Protein AF-A0A954T637-F1 (afdb_monomer_lite)

Secondary structure (DSSP, 8-state):
-HHHHHHHHHHHHHHH--SSSEEEEEE--TT-TT-----SPPPTTSSEEEEE--TTT--HHHHHHHTTTSEEEEEETTTTEEEE----

Foldseek 3Di:
DLPVLLVLLVVCCVPPVPDWQAEEEEEDDPVCPPPPSDPDADPPPDRYGYYHDDCVVDPLVRVCVVPVVHFYWYQYSNVRDIDGSDDD

pLDDT: mean 78.94, std 13.91, range [43.81, 92.88]

Sequence (88 aa):
FSRLKHAAFRELIDREVTSRPALVLVRADPADRHIEYVNNPPSLDAPVLTGHWLPEEFSAADLRQLFAARALYLFDAEQGVLRPLRAR

Structure (mmCIF, N/CA/C/O backbone):
data_AF-A0A954T637-F1
#
_entry.id   AF-A0A954T637-F1
#
loop_
_atom_site.group_PDB
_atom_site.id
_atom_site.type_symbol
_atom_site.label_atom_id
_atom_site.label_alt_id
_atom_site.label_comp_id
_atom_site.label_asym_id
_atom_site.label_entity_id
_atom_site.label_seq_id
_atom_site.pdbx_PDB_ins_code
_atom_site.Cartn_x
_atom_site.Cartn_y
_atom_site.Cartn_z
_atom_site.occupancy
_atom_site.B_iso_or_equiv
_atom_site.auth_seq_id
_atom_site.auth_comp_id
_atom_site.auth_asym_id
_atom_site.auth_atom_id
_atom_site.pdbx_PDB_model_num
ATOM 1 N N . PHE A 1 1 ? 15.848 14.012 0.209 1.00 49.12 1 PHE A N 1
ATOM 2 C CA . PHE A 1 1 ? 14.572 13.912 -0.532 1.00 49.12 1 PHE A CA 1
ATOM 3 C C . PHE A 1 1 ? 13.653 12.763 -0.086 1.00 49.12 1 PHE A C 1
ATOM 5 O O . PHE A 1 1 ? 12.465 12.843 -0.357 1.00 49.12 1 PHE A O 1
ATOM 12 N N . SER A 1 2 ? 14.129 11.761 0.672 1.00 58.72 2 SER A N 1
ATOM 13 C CA . SER A 1 2 ? 13.305 10.615 1.121 1.00 58.72 2 SER A CA 1
ATOM 14 C C . SER A 1 2 ? 12.265 10.930 2.230 1.00 58.72 2 SER A C 1
ATOM 16 O O . SER A 1 2 ? 11.137 10.451 2.170 1.00 58.72 2 SER A O 1
ATOM 18 N N . ARG A 1 3 ? 12.559 11.818 3.200 1.00 56.66 3 ARG A N 1
ATOM 19 C CA . ARG A 1 3 ? 11.656 12.081 4.355 1.00 56.66 3 ARG A CA 1
ATOM 20 C C . ARG A 1 3 ? 10.321 12.752 3.996 1.00 56.66 3 ARG A C 1
ATOM 22 O O . ARG A 1 3 ? 9.297 12.371 4.548 1.00 56.66 3 ARG A O 1
ATOM 29 N N . LEU A 1 4 ? 10.330 13.729 3.082 1.00 63.06 4 LEU A N 1
ATOM 30 C CA . LEU A 1 4 ? 9.109 14.411 2.615 1.00 63.06 4 LEU A CA 1
ATOM 31 C C . LEU A 1 4 ? 8.199 13.450 1.845 1.00 63.06 4 LEU A C 1
ATOM 33 O O . LEU A 1 4 ? 6.997 13.413 2.080 1.00 63.06 4 LEU A O 1
ATOM 37 N N . LYS A 1 5 ? 8.797 12.623 0.982 1.00 66.81 5 LYS A N 1
ATOM 38 C CA . LYS A 1 5 ? 8.094 11.579 0.237 1.00 66.81 5 LYS A CA 1
ATOM 39 C C . LYS A 1 5 ? 7.483 10.525 1.181 1.00 66.81 5 LYS A C 1
ATOM 41 O O . LYS A 1 5 ? 6.342 10.125 0.989 1.00 66.81 5 LYS A O 1
ATOM 46 N N . HIS A 1 6 ? 8.193 10.143 2.247 1.00 68.06 6 HIS A N 1
ATOM 47 C CA . HIS A 1 6 ? 7.679 9.221 3.267 1.00 68.06 6 HIS A CA 1
ATOM 48 C C . HIS A 1 6 ? 6.530 9.817 4.099 1.00 68.06 6 HIS A C 1
ATOM 50 O O . HIS A 1 6 ? 5.548 9.128 4.364 1.00 68.06 6 HIS A O 1
ATOM 56 N N . ALA A 1 7 ? 6.619 11.094 4.492 1.00 72.00 7 ALA A N 1
ATOM 57 C CA . ALA A 1 7 ? 5.532 11.780 5.194 1.00 72.00 7 ALA A CA 1
ATOM 58 C C . ALA A 1 7 ? 4.272 11.872 4.320 1.00 72.00 7 ALA A C 1
ATOM 60 O O . ALA A 1 7 ? 3.200 11.465 4.759 1.00 72.00 7 ALA A O 1
ATOM 61 N N . ALA A 1 8 ? 4.423 12.284 3.057 1.00 78.50 8 ALA A N 1
ATOM 62 C CA . ALA A 1 8 ? 3.323 12.338 2.097 1.00 78.50 8 ALA A CA 1
ATOM 63 C C . ALA A 1 8 ? 2.699 10.954 1.846 1.00 78.50 8 ALA A C 1
ATOM 65 O O . ALA A 1 8 ? 1.480 10.823 1.789 1.00 78.50 8 ALA A O 1
ATOM 66 N N . PHE A 1 9 ? 3.518 9.902 1.748 1.00 81.56 9 PHE A N 1
ATOM 67 C CA . PHE A 1 9 ? 3.030 8.528 1.619 1.00 81.56 9 PHE A CA 1
ATOM 68 C C . PHE A 1 9 ? 2.246 8.073 2.857 1.00 81.56 9 PHE A C 1
ATOM 70 O O . PHE A 1 9 ? 1.190 7.455 2.728 1.00 81.56 9 PHE A O 1
ATOM 77 N N . ARG A 1 10 ? 2.724 8.408 4.062 1.00 82.25 10 ARG A N 1
ATOM 78 C CA . ARG A 1 10 ? 2.023 8.082 5.308 1.00 82.25 10 ARG A CA 1
ATOM 79 C C . ARG A 1 10 ? 0.680 8.802 5.403 1.00 82.25 10 ARG A C 1
ATOM 81 O O . ARG A 1 10 ? -0.322 8.155 5.683 1.00 82.25 10 ARG A O 1
ATOM 88 N N . GLU A 1 11 ? 0.655 10.097 5.100 1.00 83.81 11 GLU A N 1
ATOM 89 C CA . GLU A 1 11 ? -0.579 10.887 5.034 1.00 83.81 11 GLU A CA 1
ATOM 90 C C . GLU A 1 11 ? -1.558 10.320 4.000 1.00 83.81 11 GLU A C 1
ATOM 92 O O . GLU A 1 11 ? -2.759 10.246 4.259 1.00 83.81 11 GLU A O 1
ATOM 97 N N . LEU A 1 12 ? -1.058 9.866 2.846 1.00 85.88 12 LEU A N 1
ATOM 98 C CA . LEU A 1 12 ? -1.879 9.227 1.821 1.00 85.88 12 LEU A CA 1
ATOM 99 C C . LEU A 1 12 ? -2.496 7.917 2.324 1.00 85.88 12 LEU A C 1
ATOM 101 O O . LEU A 1 12 ? -3.691 7.700 2.139 1.00 85.88 12 LEU A O 1
ATOM 105 N N . ILE A 1 13 ? -1.713 7.063 2.994 1.00 86.56 13 ILE A N 1
ATOM 106 C CA . ILE A 1 13 ? -2.221 5.833 3.617 1.00 86.56 13 ILE A CA 1
ATOM 107 C C . ILE A 1 13 ? -3.312 6.163 4.635 1.00 86.56 13 ILE A C 1
ATOM 109 O O . ILE A 1 13 ? -4.380 5.556 4.601 1.00 86.56 13 ILE A O 1
ATOM 113 N N . ASP A 1 14 ? -3.062 7.119 5.527 1.00 85.62 14 ASP A N 1
ATOM 114 C CA . ASP A 1 14 ? -4.001 7.449 6.598 1.00 85.62 14 ASP A CA 1
ATOM 115 C C . ASP A 1 14 ? -5.330 7.998 6.059 1.00 85.62 14 ASP A C 1
ATOM 117 O O . ASP A 1 14 ? -6.377 7.756 6.663 1.00 85.62 14 ASP A O 1
ATOM 121 N N . ARG A 1 15 ? -5.305 8.677 4.905 1.00 86.81 15 ARG A N 1
ATOM 122 C CA . ARG A 1 15 ? -6.496 9.228 4.244 1.00 86.81 15 ARG A CA 1
ATOM 123 C C . ARG A 1 15 ? -7.252 8.215 3.385 1.00 86.81 15 ARG A C 1
ATOM 125 O O . ARG A 1 15 ? -8.477 8.176 3.439 1.00 86.81 15 ARG A O 1
ATOM 132 N N . GLU A 1 16 ? -6.543 7.427 2.581 1.00 88.00 16 GLU A N 1
ATOM 133 C CA . GLU A 1 16 ? -7.142 6.623 1.504 1.00 88.00 16 GLU A CA 1
ATOM 134 C C . GLU A 1 16 ? -7.320 5.138 1.884 1.00 88.00 16 GLU A C 1
ATOM 136 O O . GLU A 1 16 ? -8.173 4.438 1.328 1.00 88.00 16 GLU A O 1
ATOM 141 N N . VAL A 1 17 ? -6.558 4.624 2.862 1.00 87.25 17 VAL A N 1
ATOM 142 C CA . VAL A 1 17 ? -6.697 3.241 3.359 1.00 87.25 17 VAL A CA 1
ATOM 143 C C . VAL A 1 17 ? -7.759 3.185 4.454 1.00 87.25 17 VAL A C 1
ATOM 145 O O . VAL A 1 17 ? -7.484 3.222 5.659 1.00 87.25 17 VAL A O 1
ATOM 148 N N . THR A 1 18 ? -9.004 3.068 4.005 1.00 85.81 18 THR A N 1
ATOM 149 C CA . THR A 1 18 ? -10.193 3.001 4.866 1.00 85.81 18 THR A CA 1
ATOM 150 C C . THR A 1 18 ? -10.498 1.591 5.373 1.00 85.81 18 THR A C 1
ATOM 152 O O . THR A 1 18 ? -11.055 1.439 6.457 1.00 85.81 18 THR A O 1
ATOM 155 N N . SER A 1 19 ? -10.115 0.547 4.629 1.00 88.12 19 SER A N 1
ATOM 156 C CA . SER A 1 19 ? -10.325 -0.853 5.025 1.00 88.12 19 SER A CA 1
ATOM 157 C C . SER A 1 19 ? -9.081 -1.409 5.705 1.00 88.12 19 SER A C 1
ATOM 159 O O . SER A 1 19 ? -8.013 -1.4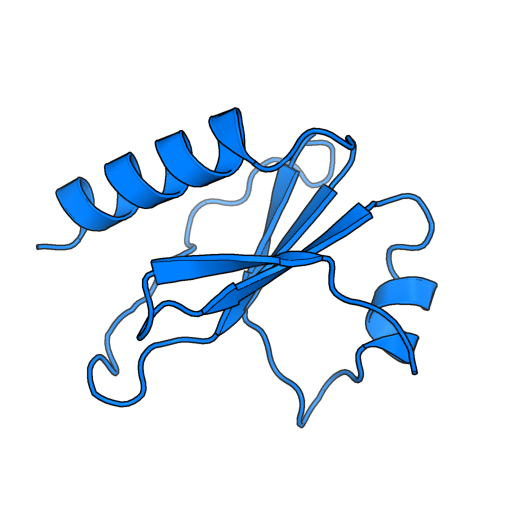29 5.099 1.00 88.12 19 SER A O 1
ATOM 161 N N . ARG A 1 20 ? -9.211 -1.867 6.955 1.00 85.12 20 ARG A N 1
ATOM 162 C CA . ARG A 1 20 ? -8.115 -2.425 7.762 1.00 85.12 20 ARG A CA 1
ATOM 163 C C . ARG A 1 20 ? -8.536 -3.790 8.341 1.00 85.12 20 ARG A C 1
ATOM 165 O O . ARG A 1 20 ? -9.705 -3.929 8.695 1.00 85.12 20 ARG A O 1
ATOM 172 N N . PRO A 1 21 ? -7.628 -4.774 8.469 1.00 90.75 21 PRO A N 1
ATOM 173 C CA . PRO A 1 21 ? -6.198 -4.687 8.179 1.00 90.75 21 PRO A CA 1
ATOM 174 C C . PRO A 1 21 ? -5.906 -4.624 6.668 1.00 90.75 21 PRO A C 1
ATOM 176 O O . PRO A 1 21 ? -6.668 -5.143 5.856 1.00 90.75 21 PRO A O 1
ATOM 179 N N . ALA A 1 22 ? -4.819 -3.956 6.283 1.00 90.31 22 ALA A N 1
ATOM 180 C CA . ALA A 1 22 ? -4.463 -3.716 4.884 1.00 90.31 22 ALA A CA 1
ATOM 181 C C . ALA A 1 22 ? -3.026 -4.133 4.562 1.00 90.31 22 ALA A C 1
ATOM 183 O O . ALA A 1 22 ? -2.166 -4.186 5.447 1.00 90.31 22 ALA A O 1
ATOM 184 N N . LEU A 1 23 ? -2.783 -4.400 3.282 1.00 90.31 23 LEU A N 1
ATOM 185 C CA . LEU A 1 23 ? -1.465 -4.505 2.671 1.00 90.31 23 LEU A CA 1
ATOM 186 C C . LEU A 1 23 ? -1.388 -3.506 1.509 1.00 90.31 23 LEU A C 1
ATOM 188 O O . LEU A 1 23 ? -2.188 -3.561 0.574 1.00 90.31 23 LEU A O 1
ATOM 192 N N . VAL A 1 24 ? -0.422 -2.595 1.581 1.00 90.31 24 VAL A N 1
ATOM 193 C CA . VAL A 1 24 ? -0.123 -1.602 0.547 1.00 90.31 24 VAL A CA 1
ATOM 194 C C . VAL A 1 24 ? 1.146 -2.031 -0.178 1.00 90.31 24 VAL A C 1
ATOM 196 O O . VAL A 1 24 ? 2.234 -2.046 0.396 1.00 90.31 24 VAL A O 1
ATOM 199 N N . LEU A 1 25 ? 1.003 -2.391 -1.446 1.00 90.12 25 LEU A N 1
ATOM 200 C CA . LEU A 1 25 ? 2.102 -2.788 -2.315 1.00 90.12 25 LEU A CA 1
ATOM 201 C C . LEU A 1 25 ? 2.594 -1.558 -3.067 1.00 90.12 25 LEU A C 1
ATOM 203 O O . LEU A 1 25 ? 1.793 -0.821 -3.633 1.00 90.12 25 LEU A O 1
ATOM 207 N N . VAL A 1 26 ? 3.896 -1.318 -3.064 1.00 87.56 26 VAL A N 1
ATOM 208 C CA . VAL A 1 26 ? 4.511 -0.135 -3.663 1.00 87.56 26 VAL A CA 1
ATOM 209 C C . VAL A 1 26 ? 5.175 -0.533 -4.971 1.00 87.56 26 VAL A C 1
ATOM 211 O O . VAL A 1 26 ? 6.114 -1.328 -4.982 1.00 87.56 26 VAL A O 1
ATOM 214 N N . ARG A 1 27 ? 4.699 0.034 -6.078 1.00 87.00 27 ARG A N 1
ATOM 215 C CA . ARG A 1 27 ? 5.413 0.032 -7.352 1.00 87.00 27 ARG A CA 1
ATOM 216 C C . ARG A 1 27 ? 6.414 1.180 -7.319 1.00 87.00 27 ARG A C 1
ATOM 218 O O . ARG A 1 27 ? 6.007 2.335 -7.219 1.00 87.00 27 ARG A O 1
ATOM 225 N N . ALA A 1 28 ? 7.699 0.846 -7.370 1.00 80.88 28 ALA A N 1
ATOM 226 C CA . ALA A 1 28 ? 8.768 1.833 -7.409 1.00 80.88 28 ALA A CA 1
ATOM 227 C C . ALA A 1 28 ? 8.724 2.648 -8.711 1.00 80.88 28 ALA A C 1
ATOM 229 O O . ALA A 1 28 ? 8.307 2.145 -9.755 1.00 80.88 28 ALA A O 1
ATOM 230 N N . ASP A 1 29 ? 9.179 3.894 -8.629 1.00 77.81 29 ASP A N 1
ATOM 231 C CA . ASP A 1 29 ? 9.414 4.735 -9.797 1.00 77.81 29 ASP A CA 1
ATOM 232 C C . ASP A 1 29 ? 10.669 4.214 -10.531 1.00 77.81 29 ASP A C 1
ATOM 234 O O . ASP A 1 29 ? 11.743 4.158 -9.924 1.00 77.81 29 ASP A O 1
ATOM 238 N N . PRO A 1 30 ? 10.576 3.814 -11.812 1.00 69.81 30 PRO A N 1
ATOM 239 C CA . PRO A 1 30 ? 11.720 3.300 -12.564 1.00 69.81 30 PRO A CA 1
ATOM 240 C C . PRO A 1 30 ? 12.844 4.334 -12.756 1.00 69.81 30 PRO A C 1
ATOM 242 O O . PRO A 1 30 ? 13.997 3.940 -12.961 1.00 69.81 30 PRO A O 1
ATOM 245 N N . ALA A 1 31 ? 12.540 5.636 -12.672 1.00 68.94 31 ALA A N 1
ATOM 246 C CA . ALA A 1 31 ? 13.525 6.716 -12.702 1.00 68.94 31 ALA A CA 1
ATOM 247 C C . ALA A 1 31 ? 14.228 6.917 -11.346 1.00 68.94 31 ALA A C 1
ATOM 249 O O . ALA A 1 31 ? 15.317 7.492 -11.294 1.00 68.94 31 ALA A O 1
ATOM 250 N N . ASP A 1 32 ? 13.651 6.401 -10.259 1.00 64.38 32 ASP A N 1
ATOM 251 C CA . ASP A 1 32 ? 14.174 6.495 -8.897 1.00 64.38 32 ASP A CA 1
ATOM 252 C C . ASP A 1 32 ? 14.535 5.080 -8.395 1.00 64.38 32 ASP A C 1
ATOM 254 O O . ASP A 1 32 ? 13.876 4.468 -7.553 1.00 64.38 32 ASP A O 1
ATOM 258 N N . ARG A 1 33 ? 15.643 4.543 -8.933 1.00 54.00 33 ARG A N 1
ATOM 259 C CA . ARG A 1 33 ? 16.222 3.228 -8.566 1.00 54.00 33 ARG A CA 1
ATOM 260 C C . ARG A 1 33 ? 16.599 3.091 -7.080 1.00 54.00 33 ARG A C 1
ATOM 262 O O . ARG A 1 33 ? 16.975 2.004 -6.656 1.00 54.00 33 ARG A O 1
ATOM 269 N N . HIS A 1 34 ? 16.537 4.178 -6.309 1.00 55.38 34 HIS A N 1
ATOM 270 C CA . HIS A 1 34 ? 16.946 4.257 -4.903 1.00 55.38 34 HIS A CA 1
ATOM 271 C C . HIS A 1 34 ? 15.773 4.357 -3.930 1.00 55.38 34 HIS A C 1
ATOM 273 O O . HIS A 1 34 ? 15.953 4.705 -2.760 1.00 55.38 34 HIS A O 1
ATOM 279 N N . ILE A 1 35 ? 14.560 4.064 -4.385 1.00 51.66 35 ILE A N 1
ATOM 280 C CA . ILE A 1 35 ? 13.409 4.073 -3.500 1.00 51.66 35 ILE A CA 1
ATOM 281 C C . ILE A 1 35 ? 13.353 2.765 -2.699 1.00 51.66 35 ILE A C 1
ATOM 283 O O . ILE A 1 35 ? 12.606 1.831 -2.977 1.00 51.66 35 ILE A O 1
ATOM 287 N N 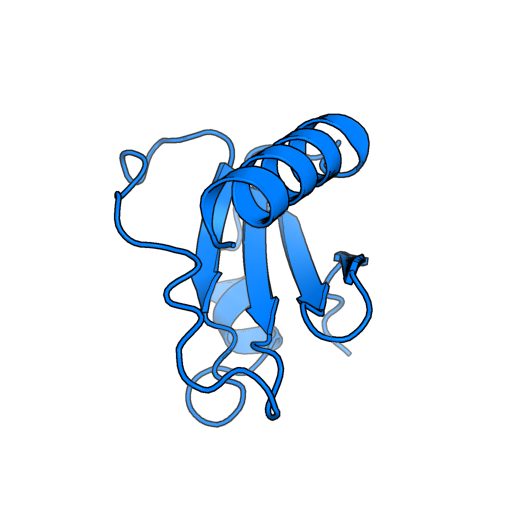. GLU A 1 36 ? 14.139 2.743 -1.630 1.00 54.81 36 GLU A N 1
ATOM 288 C CA . GLU A 1 36 ? 13.870 1.950 -0.435 1.00 54.81 36 GLU A CA 1
ATOM 289 C C . GLU A 1 36 ? 12.673 2.589 0.298 1.00 54.81 36 GLU A C 1
ATOM 291 O O . GLU A 1 36 ? 12.837 3.236 1.332 1.00 54.81 36 GLU A O 1
ATOM 296 N N . TYR A 1 37 ? 11.446 2.505 -0.239 1.00 51.44 37 TYR A N 1
ATOM 297 C CA . TYR A 1 37 ? 10.283 3.066 0.478 1.00 51.44 37 TYR A CA 1
ATOM 298 C C . TYR A 1 37 ? 9.916 2.283 1.739 1.00 51.44 37 TYR A C 1
ATOM 300 O O . TYR A 1 37 ? 9.041 2.722 2.485 1.00 51.44 37 TYR A O 1
ATOM 308 N N . VAL A 1 38 ? 10.560 1.149 2.012 1.00 50.41 38 VAL A N 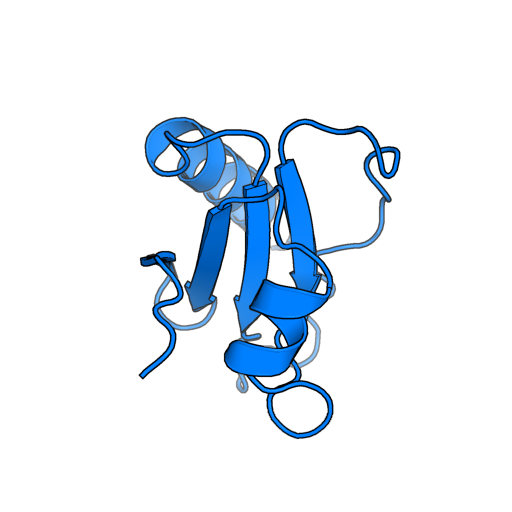1
ATOM 309 C CA . VAL A 1 38 ? 10.227 0.319 3.164 1.00 50.41 38 VAL A CA 1
ATOM 310 C C . VAL A 1 38 ? 11.485 -0.353 3.706 1.00 50.41 38 VAL A C 1
ATOM 312 O O . VAL A 1 38 ? 11.904 -1.389 3.214 1.00 50.41 38 VAL A O 1
ATOM 315 N N . ASN A 1 39 ? 12.057 0.216 4.765 1.00 50.62 39 ASN A N 1
ATOM 316 C CA . ASN A 1 39 ? 12.844 -0.540 5.739 1.00 50.62 39 ASN A CA 1
ATOM 317 C C . ASN A 1 39 ? 12.600 0.029 7.139 1.00 50.62 39 ASN A C 1
ATOM 319 O O . ASN A 1 39 ? 13.413 0.725 7.738 1.00 50.62 39 ASN A O 1
ATOM 323 N N . ASN A 1 40 ? 11.412 -0.264 7.649 1.00 43.81 40 ASN A N 1
ATOM 324 C CA . ASN A 1 40 ? 11.276 -0.746 9.013 1.00 43.81 40 ASN A CA 1
ATOM 325 C C . ASN A 1 40 ? 10.009 -1.596 9.042 1.00 43.81 40 ASN A C 1
ATOM 327 O O . ASN A 1 40 ? 8.963 -1.103 8.611 1.00 43.81 40 ASN A O 1
ATOM 331 N N . PRO A 1 41 ? 10.079 -2.857 9.491 1.00 47.88 41 PRO A N 1
ATOM 332 C CA . PRO A 1 41 ? 8.899 -3.686 9.583 1.00 47.88 41 PRO A CA 1
ATOM 333 C C . PRO A 1 41 ? 7.953 -3.019 10.591 1.00 47.88 41 PRO A C 1
ATOM 335 O O . PRO A 1 41 ? 8.310 -2.885 11.765 1.00 47.88 41 PRO A O 1
ATOM 338 N N . PRO A 1 42 ? 6.730 -2.614 10.210 1.00 54.28 42 PRO A N 1
ATOM 339 C CA . PRO A 1 42 ? 5.654 -2.786 11.168 1.00 54.28 42 PRO A CA 1
ATOM 340 C C . PRO A 1 42 ? 5.717 -4.238 11.671 1.00 54.28 42 PRO A C 1
ATOM 342 O O . PRO A 1 42 ? 6.053 -5.135 10.892 1.00 54.28 42 PRO A O 1
ATOM 345 N N . SER A 1 43 ? 5.403 -4.502 12.945 1.00 61.69 43 SER A N 1
ATOM 346 C CA . SER A 1 43 ? 5.126 -5.888 13.342 1.00 61.69 43 SER A CA 1
ATOM 347 C C . SER A 1 43 ? 4.152 -6.491 12.320 1.00 61.69 43 SER A C 1
ATOM 349 O O . SER A 1 43 ? 3.302 -5.773 11.784 1.00 61.69 43 SER A O 1
ATOM 351 N N . LEU A 1 44 ? 4.270 -7.783 12.002 1.00 64.31 44 LEU A N 1
ATOM 352 C CA . LEU A 1 44 ? 3.370 -8.437 11.033 1.00 64.31 44 LEU A CA 1
ATOM 353 C C . LEU A 1 44 ? 1.877 -8.281 11.410 1.00 64.31 44 LEU A C 1
ATOM 355 O O . LEU A 1 44 ? 0.994 -8.437 10.565 1.00 64.31 44 LEU A O 1
ATOM 359 N N . ASP A 1 45 ? 1.613 -7.884 12.655 1.00 66.06 45 ASP A N 1
ATOM 360 C CA . ASP A 1 45 ? 0.304 -7.595 13.233 1.00 66.06 45 ASP A CA 1
ATOM 361 C C . ASP A 1 45 ? -0.177 -6.152 13.023 1.00 66.06 45 ASP A C 1
ATOM 363 O O . ASP A 1 45 ? -1.271 -5.791 13.459 1.00 66.06 45 ASP A O 1
ATOM 367 N N . ALA A 1 46 ? 0.600 -5.288 12.365 1.00 79.19 46 ALA A N 1
ATOM 368 C CA . ALA A 1 46 ? 0.192 -3.903 12.200 1.00 79.19 46 ALA A CA 1
ATOM 369 C C . ALA A 1 46 ? -1.074 -3.779 11.332 1.00 79.19 46 ALA A C 1
ATOM 371 O O . ALA A 1 46 ? -1.266 -4.544 10.369 1.00 79.19 46 ALA A O 1
ATOM 372 N N . PRO A 1 47 ? -1.915 -2.759 11.603 1.00 84.62 47 PRO A N 1
ATOM 373 C CA . PRO A 1 47 ? -3.136 -2.516 10.838 1.00 84.62 47 PRO A CA 1
ATOM 374 C C . PRO A 1 47 ? -2.884 -2.276 9.347 1.00 84.62 47 PRO A C 1
ATOM 376 O O . PRO A 1 47 ? -3.740 -2.591 8.527 1.00 84.62 47 PRO A O 1
ATOM 379 N N . VAL A 1 48 ? -1.713 -1.746 8.987 1.00 86.94 48 VAL A N 1
ATOM 380 C CA . VAL A 1 48 ? -1.288 -1.552 7.598 1.00 86.94 48 VAL A CA 1
ATOM 381 C C . VAL A 1 48 ? 0.132 -2.079 7.450 1.00 86.94 48 VAL A C 1
ATOM 383 O O . VAL A 1 48 ? 1.047 -1.599 8.117 1.00 86.94 48 VAL A O 1
ATOM 386 N N . LEU A 1 49 ? 0.298 -3.066 6.574 1.00 87.19 49 LEU A N 1
ATOM 387 C CA . LEU A 1 49 ? 1.602 -3.534 6.117 1.00 87.19 49 LEU A CA 1
ATOM 388 C C . LEU A 1 49 ? 1.947 -2.851 4.797 1.00 87.19 49 LEU A C 1
ATOM 390 O O . LEU A 1 49 ? 1.062 -2.574 3.987 1.00 87.19 49 LEU A O 1
ATOM 394 N N . THR A 1 50 ? 3.232 -2.615 4.571 1.00 85.25 50 THR A N 1
ATOM 395 C CA . THR A 1 50 ? 3.758 -2.086 3.311 1.00 85.25 50 THR A CA 1
ATOM 396 C C . THR A 1 50 ? 4.768 -3.067 2.737 1.00 85.25 50 THR A C 1
ATOM 398 O O . THR A 1 50 ? 5.588 -3.599 3.482 1.00 85.25 50 THR A O 1
ATOM 401 N N . GLY A 1 51 ? 4.727 -3.300 1.430 1.00 84.31 51 GLY A N 1
ATOM 402 C CA . GLY A 1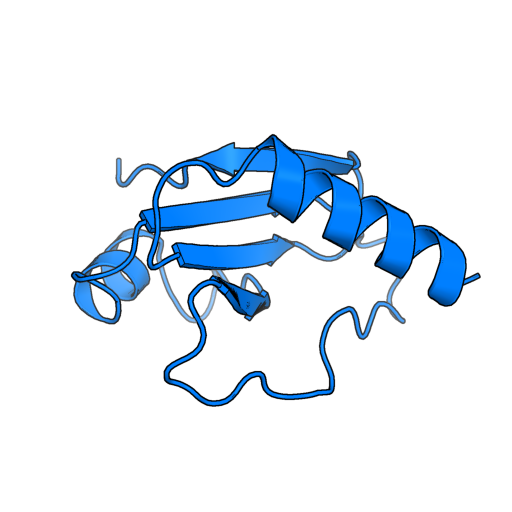 51 ? 5.651 -4.201 0.739 1.00 84.31 51 GLY A CA 1
ATOM 403 C C . GLY A 1 51 ? 5.927 -3.741 -0.686 1.00 84.31 51 GLY A C 1
ATOM 404 O O . GLY A 1 51 ? 5.265 -2.833 -1.184 1.00 84.31 51 GLY A O 1
ATOM 405 N N . HIS A 1 52 ? 6.906 -4.348 -1.350 1.00 85.44 52 HIS A N 1
ATOM 406 C CA . HIS A 1 52 ? 7.211 -4.047 -2.750 1.00 85.44 52 HIS A CA 1
ATOM 407 C C . HIS A 1 52 ? 6.270 -4.814 -3.685 1.00 85.44 52 HIS A C 1
ATOM 409 O O . HIS A 1 52 ? 5.930 -5.969 -3.435 1.00 85.44 52 HIS A O 1
ATOM 415 N N . TRP A 1 53 ? 5.836 -4.165 -4.765 1.00 86.94 53 TRP A N 1
ATOM 416 C CA . TRP A 1 53 ? 5.081 -4.814 -5.832 1.00 86.94 53 TRP A CA 1
ATOM 417 C C . TRP A 1 53 ? 6.043 -5.516 -6.797 1.00 86.94 53 TRP A C 1
ATOM 419 O O . TRP A 1 53 ? 6.741 -4.845 -7.555 1.00 86.94 53 TRP A O 1
ATOM 429 N N . LEU A 1 54 ? 6.051 -6.852 -6.764 1.00 86.19 54 LEU A N 1
ATOM 430 C CA . LEU A 1 54 ? 6.888 -7.727 -7.594 1.00 86.19 54 LEU A CA 1
ATOM 431 C C . LEU A 1 54 ? 5.989 -8.626 -8.464 1.00 86.19 54 LEU A C 1
ATOM 433 O O . LEU A 1 54 ? 5.755 -9.782 -8.107 1.00 86.19 54 LEU A O 1
ATOM 437 N N . PRO A 1 55 ? 5.410 -8.100 -9.561 1.00 85.19 55 PRO A N 1
ATOM 438 C CA . PRO A 1 55 ? 4.442 -8.833 -10.380 1.00 85.19 55 PRO A CA 1
ATOM 439 C C . PRO A 1 55 ? 5.031 -10.061 -11.083 1.00 85.19 55 PRO A C 1
ATOM 441 O O . PRO A 1 55 ? 4.276 -10.935 -11.501 1.00 85.19 55 PRO A O 1
ATOM 444 N N . GLU A 1 56 ? 6.353 -10.120 -11.234 1.00 87.44 56 GLU A N 1
ATOM 445 C CA . GLU A 1 56 ? 7.080 -11.256 -11.798 1.00 87.44 56 GLU A CA 1
ATOM 446 C C . GLU A 1 56 ? 7.184 -12.429 -10.811 1.00 87.44 56 GLU A C 1
ATOM 448 O O . GLU A 1 56 ? 7.318 -13.572 -11.242 1.00 87.44 56 GLU A O 1
ATOM 453 N N . GLU A 1 57 ? 7.110 -12.156 -9.504 1.00 87.19 57 GLU A N 1
ATOM 454 C CA . GLU A 1 57 ? 7.189 -13.167 -8.441 1.00 87.19 57 GLU A CA 1
ATOM 455 C C . GLU A 1 57 ? 5.811 -13.538 -7.884 1.00 87.19 57 GLU A C 1
ATOM 457 O O . GLU A 1 57 ? 5.550 -14.708 -7.609 1.00 87.19 57 GLU A O 1
ATOM 462 N N . PHE A 1 58 ? 4.920 -12.554 -7.727 1.00 86.06 58 PHE A N 1
ATOM 463 C CA . PHE A 1 58 ? 3.595 -12.749 -7.143 1.00 86.06 58 PHE A CA 1
ATOM 464 C C . PHE A 1 58 ? 2.524 -12.024 -7.952 1.00 86.06 58 PHE A C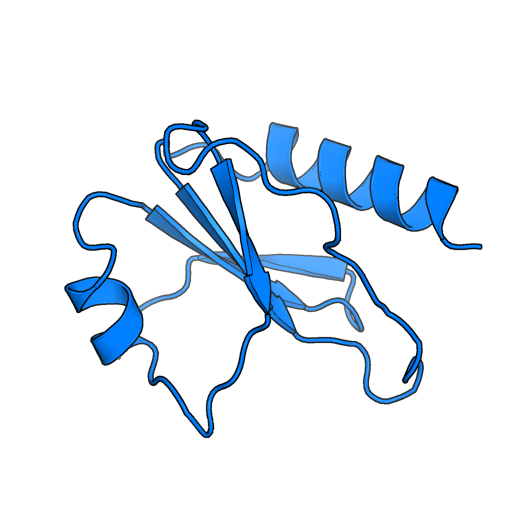 1
ATOM 466 O O . PHE A 1 58 ? 2.529 -10.796 -8.082 1.00 86.06 58 PHE A O 1
ATOM 473 N N . SER A 1 59 ? 1.535 -12.772 -8.441 1.00 89.06 59 SER A N 1
ATOM 474 C CA . SER A 1 59 ? 0.362 -12.170 -9.067 1.00 89.06 59 SER A CA 1
ATOM 475 C C . SER A 1 59 ? -0.559 -11.526 -8.020 1.00 89.06 59 SER A C 1
ATOM 477 O O . SER A 1 59 ? -0.510 -11.816 -6.821 1.00 89.06 59 SER A O 1
ATOM 479 N N . ALA A 1 60 ? -1.480 -10.670 -8.474 1.00 86.81 60 ALA A N 1
ATOM 480 C CA . ALA A 1 60 ? -2.508 -10.108 -7.594 1.00 86.81 60 ALA A CA 1
ATOM 481 C C . ALA A 1 60 ? -3.406 -11.194 -6.966 1.00 86.81 60 ALA A C 1
ATOM 483 O O . ALA A 1 60 ? -3.918 -10.996 -5.864 1.00 86.81 60 ALA A O 1
ATOM 484 N N . ALA A 1 61 ? -3.594 -12.326 -7.655 1.00 88.81 61 ALA A N 1
ATOM 485 C CA . ALA A 1 61 ? -4.343 -13.465 -7.137 1.00 88.81 61 ALA A CA 1
ATOM 486 C C . ALA A 1 61 ? -3.578 -14.155 -5.997 1.00 88.81 61 ALA A C 1
ATOM 488 O O . ALA A 1 61 ? -4.157 -14.370 -4.931 1.00 88.81 61 ALA A O 1
ATOM 489 N N . ASP A 1 62 ? -2.273 -14.390 -6.175 1.00 89.88 62 ASP A N 1
ATOM 490 C CA . ASP A 1 62 ? -1.418 -15.020 -5.159 1.00 89.88 62 ASP A CA 1
ATOM 491 C C . ASP A 1 62 ? -1.390 -14.193 -3.876 1.00 89.88 62 ASP A C 1
ATOM 493 O O . ASP A 1 62 ? -1.633 -14.708 -2.785 1.00 89.88 62 ASP A O 1
ATOM 497 N N . LEU A 1 63 ? -1.189 -12.878 -3.993 1.00 89.06 63 LEU A N 1
ATOM 498 C CA . LEU A 1 63 ? -1.184 -11.990 -2.830 1.00 89.06 63 LEU A CA 1
ATOM 499 C C . LEU A 1 63 ? -2.540 -11.946 -2.127 1.00 89.06 63 LEU A C 1
ATOM 501 O O . LEU A 1 63 ? -2.595 -11.817 -0.906 1.00 89.06 63 LEU A O 1
ATOM 505 N N . ARG A 1 64 ? -3.644 -12.079 -2.866 1.00 89.12 64 ARG A N 1
ATOM 506 C CA . ARG A 1 64 ? -4.984 -12.125 -2.274 1.00 89.12 64 ARG A CA 1
ATOM 507 C C . ARG A 1 64 ? -5.249 -13.436 -1.549 1.00 89.12 64 ARG A C 1
ATOM 509 O O . ARG A 1 64 ? -5.974 -13.425 -0.563 1.00 89.12 64 ARG A O 1
ATOM 516 N N . GLN A 1 65 ? -4.645 -14.534 -1.991 1.00 90.50 65 GLN A N 1
ATOM 517 C CA . GLN A 1 65 ? -4.680 -15.800 -1.269 1.00 90.50 65 GLN A CA 1
ATOM 518 C C . GLN A 1 65 ? -3.788 -15.756 -0.019 1.00 90.50 65 GLN A C 1
ATOM 520 O O . GLN A 1 65 ? -4.238 -16.122 1.065 1.00 90.50 65 GLN A O 1
ATOM 525 N N . LEU A 1 66 ? -2.555 -15.256 -0.147 1.00 89.69 66 LEU A N 1
ATOM 526 C CA . LEU A 1 66 ? -1.582 -15.157 0.949 1.00 89.69 66 LEU A CA 1
ATOM 527 C C . LEU A 1 66 ? -2.034 -14.188 2.051 1.00 89.69 66 LEU A C 1
ATOM 529 O O . LEU A 1 66 ? -1.833 -14.448 3.234 1.00 89.69 66 LEU A O 1
ATOM 533 N N . PHE A 1 67 ? -2.685 -13.089 1.670 1.00 88.56 67 PHE A N 1
ATOM 534 C CA . PHE A 1 67 ? -3.176 -12.055 2.578 1.00 88.56 67 PHE A CA 1
ATOM 535 C C . PHE A 1 67 ? -4.704 -11.939 2.533 1.00 88.56 67 PHE A C 1
ATOM 537 O O . PHE A 1 67 ? -5.246 -10.836 2.539 1.00 88.56 67 PHE A O 1
ATOM 544 N N . ALA A 1 68 ? -5.415 -13.072 2.524 1.00 89.38 68 ALA A N 1
ATOM 545 C CA . ALA A 1 68 ? -6.878 -13.119 2.396 1.00 89.38 68 ALA A CA 1
ATOM 546 C C . ALA A 1 68 ? -7.642 -12.306 3.458 1.00 89.38 68 ALA A C 1
ATOM 548 O O . ALA A 1 68 ? -8.745 -11.828 3.202 1.00 89.38 68 ALA A O 1
ATOM 549 N N . ALA A 1 69 ? -7.047 -12.115 4.637 1.00 89.38 69 ALA A N 1
ATOM 550 C CA . ALA A 1 69 ? -7.619 -11.316 5.718 1.00 89.38 69 ALA A CA 1
ATOM 551 C C . ALA A 1 69 ? -7.394 -9.800 5.562 1.00 89.38 69 ALA A C 1
ATOM 553 O O . ALA A 1 69 ? -7.872 -9.037 6.399 1.00 89.38 69 ALA A O 1
ATOM 554 N N . ARG A 1 70 ? -6.649 -9.347 4.542 1.00 90.44 70 ARG A N 1
ATOM 555 C CA . ARG A 1 70 ? -6.263 -7.943 4.364 1.00 90.44 70 ARG A CA 1
ATOM 556 C C . ARG A 1 70 ? -6.830 -7.344 3.081 1.00 90.44 70 ARG A C 1
ATOM 558 O O . ARG A 1 70 ? -6.844 -7.968 2.022 1.00 90.44 70 ARG A O 1
ATOM 565 N N . ALA A 1 71 ? -7.234 -6.080 3.158 1.00 92.50 71 ALA A N 1
ATOM 566 C CA . ALA A 1 71 ? -7.518 -5.285 1.970 1.00 92.50 71 ALA A CA 1
ATOM 567 C C . ALA A 1 71 ? -6.211 -4.985 1.221 1.00 92.50 71 ALA A C 1
ATOM 569 O O . ALA A 1 71 ? -5.227 -4.560 1.828 1.00 92.50 71 ALA A O 1
ATOM 570 N N . LEU A 1 72 ? -6.198 -5.2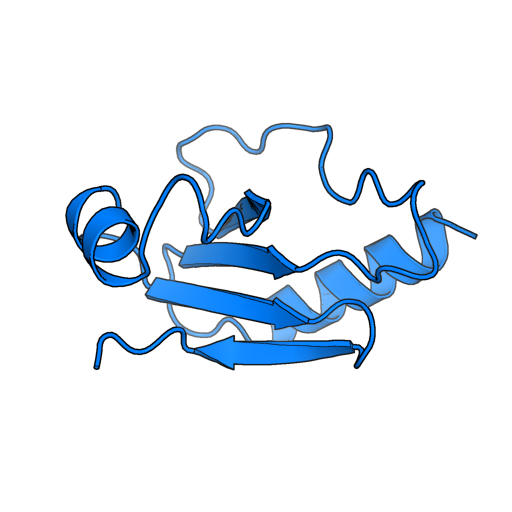00 -0.095 1.00 92.38 72 LEU A N 1
ATOM 571 C CA . LEU A 1 72 ? -5.014 -4.984 -0.925 1.00 92.38 72 LEU A CA 1
ATOM 572 C C . LEU A 1 72 ? -5.096 -3.653 -1.666 1.00 92.38 72 LEU A C 1
ATOM 574 O O . LEU A 1 72 ? -6.094 -3.358 -2.327 1.00 92.38 72 LEU A O 1
ATOM 578 N N . TYR A 1 73 ? -4.011 -2.891 -1.611 1.00 92.88 73 TYR A N 1
ATOM 579 C CA . TYR A 1 73 ? -3.840 -1.637 -2.333 1.00 92.88 73 TYR A CA 1
ATOM 580 C C . TYR A 1 73 ? -2.517 -1.647 -3.098 1.00 92.88 73 TYR A C 1
ATOM 582 O O . TYR A 1 73 ? -1.550 -2.273 -2.672 1.00 92.88 73 TYR A O 1
ATOM 590 N N . LEU A 1 74 ? -2.476 -0.930 -4.217 1.00 91.75 74 LEU A N 1
ATOM 591 C CA . LEU A 1 74 ? -1.272 -0.651 -4.987 1.00 91.75 74 LEU A CA 1
ATOM 592 C C . LEU A 1 74 ? -1.022 0.856 -4.963 1.00 91.75 74 LEU A C 1
ATOM 594 O O . LEU A 1 74 ? -1.882 1.632 -5.384 1.00 91.75 74 LEU A O 1
ATOM 598 N N . PHE A 1 75 ? 0.148 1.248 -4.480 1.00 89.94 75 PHE A N 1
ATOM 599 C CA . PHE A 1 75 ? 0.674 2.598 -4.583 1.00 89.94 75 PHE A CA 1
ATOM 600 C C . PHE A 1 75 ? 1.638 2.667 -5.765 1.00 89.94 75 PHE A C 1
ATOM 602 O O . PHE A 1 75 ? 2.610 1.916 -5.817 1.00 89.94 75 PHE A O 1
ATOM 609 N N . ASP A 1 76 ? 1.356 3.549 -6.715 1.00 88.00 76 ASP A N 1
ATOM 610 C CA . ASP A 1 76 ? 2.242 3.856 -7.831 1.00 88.00 76 ASP A CA 1
ATOM 611 C C . ASP A 1 76 ? 3.105 5.064 -7.446 1.00 88.00 76 ASP A C 1
ATOM 613 O O . ASP A 1 76 ? 2.594 6.179 -7.340 1.00 88.00 76 ASP A O 1
ATOM 617 N N . ALA A 1 77 ? 4.391 4.835 -7.159 1.00 84.00 77 ALA A N 1
ATOM 618 C CA . ALA A 1 77 ? 5.289 5.877 -6.669 1.00 84.00 77 ALA A CA 1
ATOM 619 C C . ALA A 1 77 ? 5.659 6.916 -7.735 1.00 84.00 77 ALA A C 1
ATOM 621 O O . ALA A 1 77 ? 5.961 8.051 -7.370 1.00 84.00 77 ALA A O 1
ATOM 622 N N . GLU A 1 78 ? 5.623 6.540 -9.017 1.00 83.94 78 GLU A N 1
ATOM 623 C CA . GLU A 1 78 ? 5.844 7.457 -10.139 1.00 83.94 78 GLU A CA 1
ATOM 624 C C . GLU A 1 78 ? 4.693 8.468 -10.216 1.00 83.94 78 GLU A C 1
ATOM 626 O O . GLU A 1 78 ? 4.904 9.671 -10.357 1.00 83.94 78 GLU A O 1
ATOM 631 N N . GLN A 1 79 ? 3.458 7.985 -10.053 1.00 84.44 79 GLN A N 1
ATOM 632 C CA . GLN A 1 79 ? 2.255 8.815 -10.161 1.00 84.44 79 GLN A CA 1
ATOM 633 C C . GLN A 1 79 ? 1.804 9.432 -8.829 1.00 84.44 79 GLN A C 1
ATOM 635 O O . GLN A 1 79 ? 0.992 10.356 -8.822 1.00 84.44 79 GLN A O 1
ATOM 640 N N . GLY A 1 80 ? 2.279 8.912 -7.696 1.00 85.00 80 GLY A N 1
ATOM 641 C CA . GLY A 1 80 ? 1.796 9.284 -6.367 1.00 85.00 80 GLY A CA 1
ATOM 642 C C . GLY A 1 80 ? 0.351 8.848 -6.097 1.00 85.00 80 GLY A C 1
ATOM 643 O O . GLY A 1 80 ? -0.338 9.476 -5.296 1.00 85.00 80 GLY A O 1
ATOM 644 N N . VAL A 1 81 ? -0.129 7.792 -6.763 1.00 88.00 81 VAL A N 1
ATOM 645 C CA . VAL A 1 81 ? -1.538 7.364 -6.717 1.00 88.00 81 VAL A CA 1
ATOM 646 C C . VAL A 1 81 ? -1.688 6.056 -5.949 1.00 88.00 81 VAL A C 1
ATOM 648 O O . VAL A 1 81 ? -1.019 5.069 -6.249 1.00 88.00 81 VAL A O 1
ATOM 651 N N . LEU A 1 82 ? -2.626 6.020 -4.998 1.00 90.44 82 LEU A N 1
ATOM 652 C CA . LEU A 1 82 ? -3.050 4.801 -4.310 1.00 90.44 82 LEU A CA 1
ATOM 653 C C . LEU A 1 82 ? -4.372 4.291 -4.891 1.00 90.44 82 LEU A C 1
ATOM 655 O O . LEU A 1 82 ? -5.323 5.053 -5.053 1.00 90.44 82 LEU A O 1
ATOM 659 N N . ARG A 1 83 ? -4.461 2.988 -5.171 1.00 92.31 83 ARG A N 1
ATOM 660 C CA . ARG A 1 83 ? -5.693 2.358 -5.669 1.00 92.31 83 ARG A CA 1
ATOM 661 C C . ARG A 1 83 ? -5.915 0.961 -5.090 1.00 92.31 83 ARG A C 1
ATOM 663 O O . ARG A 1 83 ? -4.940 0.259 -4.832 1.00 92.31 83 ARG A O 1
ATOM 670 N N . PRO A 1 84 ? -7.171 0.503 -4.939 1.00 91.56 84 PRO A N 1
ATOM 671 C CA . PRO A 1 84 ? -7.449 -0.881 -4.568 1.00 91.56 84 PRO A CA 1
ATOM 672 C C . PRO A 1 84 ? -6.884 -1.860 -5.605 1.00 91.56 84 PRO A C 1
ATOM 674 O O . PRO A 1 84 ? -7.127 -1.705 -6.806 1.00 91.56 84 PRO A O 1
ATOM 677 N N . LEU A 1 85 ? -6.174 -2.891 -5.147 1.00 88.31 85 LEU A N 1
ATOM 678 C CA . LEU A 1 85 ? -5.694 -3.967 -6.007 1.00 88.31 85 LEU A CA 1
ATOM 679 C C . LEU A 1 85 ? -6.823 -4.990 -6.191 1.00 88.31 85 LEU A C 1
ATOM 681 O O . LEU A 1 85 ? -7.162 -5.757 -5.286 1.00 88.31 85 LEU A O 1
ATOM 685 N N . ARG A 1 86 ? -7.448 -4.966 -7.370 1.00 79.69 86 ARG A N 1
ATOM 686 C CA . ARG A 1 86 ? -8.523 -5.894 -7.738 1.00 79.69 86 ARG A CA 1
ATOM 687 C C . ARG A 1 86 ? -7.924 -7.107 -8.448 1.00 79.69 86 ARG A C 1
ATOM 689 O O . ARG A 1 86 ? -7.134 -6.935 -9.372 1.00 79.69 86 ARG A O 1
ATOM 696 N N . ALA A 1 87 ? -8.323 -8.307 -8.034 1.00 60.81 87 ALA A N 1
ATOM 697 C CA . ALA A 1 87 ? -8.116 -9.505 -8.839 1.00 60.81 87 ALA A CA 1
ATOM 698 C C . ALA A 1 87 ? -9.039 -9.398 -10.062 1.00 60.81 87 ALA A C 1
ATOM 700 O O . ALA A 1 87 ? -10.228 -9.109 -9.901 1.00 60.81 87 ALA A O 1
ATOM 701 N N . ARG A 1 88 ? -8.476 -9.521 -11.262 1.00 53.97 88 ARG A N 1
ATOM 702 C CA . ARG A 1 88 ? -9.257 -9.768 -12.475 1.00 53.97 88 ARG A CA 1
ATOM 703 C C . ARG A 1 88 ? -9.422 -11.264 -12.657 1.00 53.97 88 ARG A C 1
ATOM 705 O O . ARG A 1 88 ? -8.471 -11.980 -12.278 1.00 53.97 88 ARG A O 1
#

Radius of gyration: 12.5 Å; chains: 1; bounding box: 27×30×26 Å